Protein AF-A0A2A4F4E5-F1 (afdb_monomer_lite)

Secondary structure (DSSP, 8-state):
--HHHHHHHHHHHHHH---HHHHHHHHT--HHHHHHHHHHHHHH-HHHHHHHHS-----

Organism: NCBI:txid1912599

Structure (mmCIF, N/CA/C/O backbone):
data_AF-A0A2A4F4E5-F1
#
_entry.id   AF-A0A2A4F4E5-F1
#
loop_
_atom_site.group_PDB
_atom_site.id
_atom_site.type_symbol
_atom_site.label_atom_id
_atom_site.label_alt_id
_atom_site.label_comp_id
_atom_site.label_asym_id
_atom_site.label_entity_id
_atom_site.label_seq_id
_atom_site.pdbx_PDB_ins_code
_atom_site.Cartn_x
_atom_site.Cartn_y
_atom_site.Cartn_z
_atom_site.occupancy
_atom_site.B_iso_or_equiv
_atom_site.auth_seq_id
_atom_site.auth_comp_id
_atom_site.auth_asym_id
_atom_site.auth_atom_id
_atom_site.pdbx_PDB_model_num
ATOM 1 N N . MET A 1 1 ? -2.282 -16.782 6.383 1.00 53.38 1 MET A N 1
ATOM 2 C CA . MET A 1 1 ? -2.586 -15.403 5.943 1.00 53.38 1 MET A CA 1
ATOM 3 C C . MET A 1 1 ? -1.905 -15.182 4.606 1.00 53.38 1 MET A C 1
ATOM 5 O O . MET A 1 1 ? -0.699 -15.374 4.507 1.00 53.38 1 MET A O 1
ATOM 9 N N . HIS A 1 2 ? -2.700 -14.986 3.557 1.00 71.88 2 HIS A N 1
ATOM 10 C CA . HIS A 1 2 ? -2.317 -15.272 2.175 1.00 71.88 2 HIS A CA 1
ATOM 11 C C . HIS A 1 2 ? -1.475 -14.154 1.554 1.00 71.88 2 HIS A C 1
ATOM 13 O O . HIS A 1 2 ? -1.863 -12.991 1.568 1.00 71.88 2 HIS A O 1
ATOM 19 N N . GLU A 1 3 ? -0.381 -14.515 0.881 1.00 74.75 3 GLU A N 1
ATOM 20 C CA . GLU A 1 3 ? 0.374 -13.587 0.0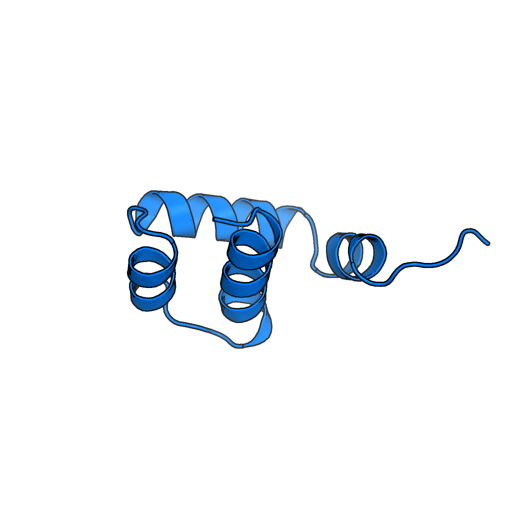26 1.00 74.75 3 GLU A CA 1
ATOM 21 C C . GLU A 1 3 ? -0.534 -12.867 -0.992 1.00 74.75 3 GLU A C 1
ATOM 23 O O . GLU A 1 3 ? -0.350 -11.687 -1.288 1.00 74.75 3 GLU A O 1
ATOM 28 N N . LEU A 1 4 ? -1.595 -13.547 -1.440 1.00 78.06 4 LEU A N 1
ATOM 29 C CA . LEU A 1 4 ? -2.641 -12.981 -2.290 1.00 78.06 4 LEU A CA 1
ATOM 30 C C . LEU A 1 4 ? -3.387 -11.806 -1.649 1.00 78.06 4 LEU A C 1
ATOM 32 O O . LEU A 1 4 ? -3.681 -10.836 -2.348 1.00 78.06 4 LEU A O 1
ATOM 36 N N . GLU A 1 5 ? -3.695 -11.896 -0.357 1.00 81.38 5 GLU A N 1
ATOM 37 C CA . GLU A 1 5 ? -4.389 -10.856 0.405 1.00 81.38 5 GLU A CA 1
ATOM 38 C C . GLU A 1 5 ? -3.495 -9.628 0.571 1.00 81.38 5 GLU A C 1
ATOM 40 O O . GLU A 1 5 ? -3.925 -8.511 0.292 1.00 81.38 5 GLU A O 1
ATOM 45 N N . ARG A 1 6 ? -2.207 -9.845 0.871 1.00 82.38 6 ARG A N 1
ATOM 46 C CA . ARG A 1 6 ? -1.212 -8.770 0.971 1.00 82.38 6 ARG A CA 1
ATOM 47 C C . ARG A 1 6 ? -1.122 -7.948 -0.307 1.00 82.38 6 ARG A C 1
ATOM 49 O O . ARG A 1 6 ? -1.166 -6.723 -0.277 1.00 82.38 6 ARG A O 1
ATOM 56 N N . VAL A 1 7 ? -1.038 -8.637 -1.436 1.00 81.69 7 VAL A N 1
ATOM 57 C CA . VAL A 1 7 ? -0.949 -7.998 -2.748 1.00 81.69 7 VAL A CA 1
ATOM 58 C C . VAL A 1 7 ? -2.272 -7.293 -3.104 1.00 81.69 7 VAL A C 1
ATOM 60 O O . VAL A 1 7 ? -2.217 -6.188 -3.623 1.00 81.69 7 VAL A O 1
ATOM 63 N N . LYS A 1 8 ? -3.451 -7.854 -2.772 1.00 82.94 8 LYS A N 1
ATOM 64 C CA . LYS A 1 8 ? -4.757 -7.187 -2.995 1.00 82.94 8 LYS A CA 1
ATOM 65 C C . LYS A 1 8 ? -4.890 -5.880 -2.212 1.00 82.94 8 LYS A C 1
ATOM 67 O O . LYS A 1 8 ? -5.418 -4.905 -2.732 1.00 82.94 8 LYS A O 1
ATOM 72 N N . VAL A 1 9 ? -4.422 -5.855 -0.963 1.00 85.62 9 VAL A N 1
ATOM 73 C CA . VAL A 1 9 ? -4.461 -4.636 -0.143 1.00 85.62 9 VAL A CA 1
ATOM 74 C C . VAL A 1 9 ? -3.546 -3.563 -0.730 1.00 85.62 9 VAL A C 1
ATOM 76 O O . VAL A 1 9 ? -3.956 -2.412 -0.816 1.00 85.62 9 VAL A O 1
ATOM 79 N N . ILE A 1 10 ? -2.342 -3.924 -1.183 1.00 83.69 10 ILE A N 1
ATOM 80 C CA . ILE A 1 10 ? -1.406 -2.967 -1.797 1.00 83.69 10 ILE A CA 1
ATOM 81 C C . ILE A 1 10 ? -1.925 -2.470 -3.152 1.00 83.69 10 ILE A C 1
ATOM 83 O O . ILE A 1 10 ? -1.828 -1.283 -3.443 1.00 83.69 10 ILE A O 1
ATOM 87 N N . GLU A 1 11 ? -2.524 -3.351 -3.951 1.00 82.06 11 GLU A N 1
ATOM 88 C CA . GLU A 1 11 ? -3.208 -3.000 -5.200 1.00 82.06 11 GLU A CA 1
ATOM 89 C C . GLU A 1 11 ? -4.332 -1.989 -4.938 1.00 82.06 11 GLU A C 1
ATOM 91 O O . GLU A 1 11 ? -4.382 -0.956 -5.591 1.00 82.06 11 GLU A O 1
ATOM 96 N N . ALA A 1 12 ? -5.143 -2.183 -3.893 1.00 84.88 12 ALA A N 1
ATOM 97 C CA . ALA A 1 12 ?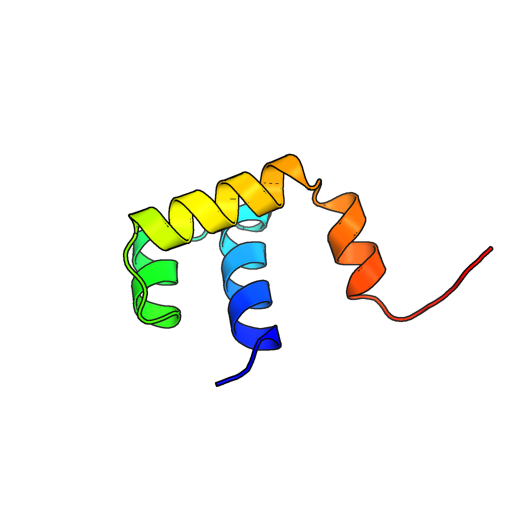 -6.163 -1.210 -3.506 1.00 84.88 12 ALA A CA 1
ATOM 98 C C . ALA A 1 12 ? -5.584 0.141 -3.036 1.00 84.88 12 ALA A C 1
ATOM 100 O O . ALA A 1 12 ? -6.200 1.182 -3.261 1.00 84.88 12 ALA A O 1
ATOM 101 N N . VAL A 1 13 ? -4.404 0.154 -2.407 1.00 85.19 13 VAL A N 1
ATOM 102 C CA . VAL A 1 13 ? -3.703 1.404 -2.052 1.00 85.19 13 VAL A CA 1
ATOM 103 C C . VAL A 1 13 ? -3.269 2.165 -3.303 1.00 85.19 13 VAL A C 1
ATOM 105 O O . VAL A 1 13 ? -3.471 3.373 -3.370 1.00 85.19 13 VAL A O 1
ATOM 108 N N . VAL A 1 14 ? -2.720 1.464 -4.297 1.00 80.56 14 VAL A N 1
ATOM 109 C CA . VAL A 1 14 ? -2.186 2.070 -5.527 1.00 80.56 14 VAL A CA 1
ATOM 110 C C . VAL A 1 14 ? -3.293 2.455 -6.515 1.00 80.56 14 VAL A C 1
ATOM 112 O O . VAL A 1 14 ? -3.258 3.549 -7.068 1.00 80.56 14 VAL A O 1
ATOM 115 N N . GLU A 1 15 ? -4.282 1.586 -6.741 1.00 78.94 15 GLU A N 1
ATOM 116 C CA . GLU A 1 15 ? -5.331 1.794 -7.753 1.00 78.94 15 GLU A CA 1
ATOM 117 C C . GLU A 1 15 ? -6.529 2.594 -7.232 1.00 78.94 15 GLU A C 1
ATOM 119 O O . GLU A 1 15 ? -7.127 3.369 -7.977 1.00 78.94 15 GLU A O 1
ATOM 124 N N . HIS A 1 16 ? -6.890 2.421 -5.957 1.00 76.00 16 HIS A N 1
ATOM 125 C CA . HIS A 1 16 ? -8.091 3.026 -5.369 1.00 76.00 16 HIS A CA 1
ATOM 126 C C . HIS A 1 16 ? -7.784 4.088 -4.305 1.00 76.00 16 HIS A C 1
ATOM 128 O O . HIS A 1 16 ? -8.707 4.605 -3.679 1.00 76.00 16 HIS A O 1
ATOM 134 N N . GLY A 1 17 ? -6.507 4.421 -4.087 1.00 77.69 17 GLY A N 1
ATOM 135 C CA . GLY A 1 17 ? -6.100 5.436 -3.112 1.00 77.69 17 GLY A CA 1
ATOM 136 C C . GLY A 1 17 ? -6.411 5.046 -1.665 1.00 77.69 17 GLY A C 1
ATOM 137 O O . GLY A 1 17 ? -6.679 5.911 -0.831 1.00 77.69 17 GLY A O 1
ATOM 138 N N . LEU A 1 18 ? -6.425 3.744 -1.356 1.00 82.56 18 LEU A N 1
ATOM 139 C CA . LEU A 1 18 ? -6.679 3.257 -0.003 1.00 82.56 18 LEU A CA 1
ATOM 140 C C . LEU A 1 18 ? -5.623 3.810 0.969 1.00 82.56 18 LEU A C 1
ATOM 142 O O . LEU A 1 18 ? -4.426 3.783 0.690 1.00 82.56 18 LEU A O 1
ATOM 146 N N . ALA A 1 19 ? -6.062 4.319 2.121 1.00 88.81 19 ALA A N 1
ATOM 147 C CA . ALA A 1 19 ? -5.163 4.958 3.076 1.00 88.81 19 ALA A CA 1
ATOM 148 C C . ALA A 1 19 ? -4.087 3.981 3.589 1.00 88.81 19 ALA A C 1
ATOM 150 O O . ALA A 1 19 ? -4.398 2.869 4.017 1.00 88.81 19 ALA A O 1
ATOM 151 N N . ILE A 1 20 ? -2.825 4.426 3.616 1.00 86.62 20 ILE A N 1
ATOM 152 C CA . ILE A 1 20 ? -1.675 3.629 4.088 1.00 86.62 20 ILE A CA 1
ATOM 153 C C . ILE A 1 20 ? -1.904 3.099 5.511 1.00 86.62 20 ILE A C 1
ATOM 155 O O . ILE A 1 20 ? -1.562 1.953 5.791 1.00 86.62 20 ILE A O 1
ATOM 159 N N . VAL A 1 21 ? -2.534 3.898 6.375 1.00 88.44 21 VAL A N 1
ATOM 160 C CA . VAL A 1 21 ? -2.893 3.519 7.753 1.00 88.44 21 VAL A CA 1
ATOM 161 C C . VAL A 1 21 ? -3.830 2.306 7.766 1.00 88.44 21 VAL A C 1
ATOM 163 O O . VAL A 1 21 ? -3.576 1.326 8.458 1.00 88.44 21 VAL A O 1
ATOM 166 N N . LEU A 1 22 ? -4.859 2.305 6.916 1.00 87.94 22 LEU A N 1
ATOM 167 C CA . LEU A 1 22 ? -5.813 1.198 6.819 1.00 87.94 22 LEU A CA 1
ATOM 168 C C . LEU A 1 22 ? -5.168 -0.072 6.239 1.00 87.94 22 LEU A C 1
ATOM 170 O O . LEU A 1 22 ? -5.502 -1.192 6.626 1.00 87.94 22 LEU A O 1
ATOM 174 N N . ALA A 1 23 ? -4.234 0.087 5.301 1.00 88.75 23 ALA A N 1
ATOM 175 C CA . ALA A 1 23 ? -3.455 -1.029 4.779 1.00 88.75 23 ALA A CA 1
ATOM 176 C C . ALA A 1 23 ? -2.495 -1.604 5.832 1.00 88.75 23 ALA A C 1
ATOM 178 O O . ALA A 1 23 ? -2.341 -2.820 5.909 1.00 88.75 23 ALA A O 1
ATOM 179 N N . ALA A 1 24 ? -1.889 -0.758 6.665 1.00 91.06 24 ALA A N 1
ATOM 180 C CA . ALA A 1 24 ? -1.035 -1.169 7.775 1.00 91.06 24 ALA A CA 1
ATOM 181 C C . ALA A 1 24 ? -1.811 -2.001 8.805 1.00 91.06 24 ALA A C 1
ATOM 183 O O . ALA A 1 24 ? -1.371 -3.096 9.155 1.00 91.06 24 ALA A O 1
ATOM 184 N N . GLU A 1 25 ? -3.009 -1.556 9.190 1.00 90.88 25 GLU A N 1
ATOM 185 C CA . GLU A 1 25 ? -3.896 -2.304 10.090 1.00 90.88 25 GLU A CA 1
ATOM 186 C C . GLU A 1 25 ? -4.291 -3.671 9.517 1.00 90.88 25 GLU A C 1
ATOM 188 O O . GLU A 1 25 ? -4.188 -4.690 10.200 1.00 90.88 25 GLU A O 1
ATOM 193 N N . ARG A 1 26 ? -4.687 -3.720 8.237 1.00 88.25 26 ARG A N 1
ATOM 194 C CA . ARG A 1 26 ? -5.095 -4.969 7.570 1.00 88.25 26 ARG A CA 1
ATOM 195 C C . ARG A 1 26 ? -3.957 -5.962 7.386 1.00 88.25 26 ARG A C 1
ATOM 197 O O . ARG A 1 26 ? -4.184 -7.166 7.440 1.00 88.25 26 ARG A O 1
ATOM 204 N N . LEU A 1 27 ? -2.752 -5.465 7.128 1.00 86.62 27 LEU A N 1
ATOM 205 C CA . LEU A 1 27 ? -1.571 -6.299 6.924 1.00 86.62 27 LEU A CA 1
ATOM 206 C C . LEU A 1 27 ? -0.827 -6.602 8.221 1.00 86.62 27 LEU A C 1
ATOM 208 O O . LEU A 1 27 ? 0.105 -7.401 8.186 1.00 86.62 27 LEU A O 1
ATOM 212 N N . GLN A 1 28 ? -1.236 -5.986 9.336 1.00 89.62 28 GLN A N 1
ATOM 213 C CA . GLN A 1 28 ? -0.527 -6.036 10.614 1.00 89.62 28 GLN A CA 1
ATOM 214 C C . GLN A 1 28 ? 0.951 -5.635 10.456 1.00 89.62 28 GLN A C 1
ATOM 216 O O . GLN A 1 28 ? 1.847 -6.250 11.031 1.00 89.62 28 GLN A O 1
ATOM 221 N N . LEU A 1 29 ? 1.200 -4.612 9.634 1.00 89.12 29 LEU A N 1
ATOM 222 C CA . LEU A 1 29 ? 2.525 -4.066 9.332 1.00 89.12 29 LEU A CA 1
ATOM 223 C C . LEU A 1 29 ? 2.618 -2.615 9.795 1.00 89.12 29 LEU A C 1
ATOM 225 O O . LEU A 1 29 ? 1.609 -1.949 10.005 1.00 89.12 29 LEU A O 1
ATOM 229 N N . CYS A 1 30 ? 3.834 -2.084 9.880 1.00 91.25 30 CYS A N 1
ATOM 230 C CA . CYS A 1 30 ? 4.017 -0.653 10.091 1.00 91.25 30 CYS A CA 1
ATOM 231 C C . CYS A 1 30 ? 3.712 0.139 8.809 1.00 91.25 30 CYS A C 1
ATOM 233 O O . CYS A 1 30 ? 4.057 -0.284 7.704 1.00 91.25 30 CYS A O 1
ATOM 235 N N . GLU A 1 31 ? 3.204 1.368 8.944 1.00 90.44 31 GLU A N 1
ATOM 236 C CA . GLU A 1 31 ? 2.972 2.279 7.806 1.00 90.44 31 GLU A CA 1
ATOM 237 C C . GLU A 1 31 ? 4.213 2.460 6.917 1.00 90.44 31 GLU A C 1
ATOM 239 O O . GLU A 1 31 ? 4.114 2.563 5.696 1.00 90.44 31 GLU A O 1
ATOM 244 N N . ARG A 1 32 ? 5.412 2.445 7.513 1.00 92.00 32 ARG A N 1
ATOM 245 C CA . ARG A 1 32 ? 6.690 2.523 6.786 1.00 92.00 32 ARG A CA 1
ATOM 246 C C . ARG A 1 32 ? 6.938 1.307 5.897 1.00 92.00 32 ARG A C 1
ATOM 248 O O . ARG A 1 32 ? 7.487 1.454 4.806 1.00 92.00 32 ARG A O 1
ATOM 255 N N . GLU A 1 33 ? 6.571 0.118 6.361 1.00 90.19 33 GLU A N 1
ATOM 256 C CA . GLU A 1 33 ? 6.697 -1.119 5.588 1.00 90.19 33 GLU A CA 1
ATOM 257 C C . GLU A 1 33 ? 5.704 -1.119 4.431 1.00 90.19 33 GLU A C 1
ATOM 259 O O . GLU A 1 33 ? 6.086 -1.412 3.298 1.00 90.19 33 GLU A O 1
ATOM 264 N N . VAL A 1 34 ? 4.471 -0.679 4.691 1.00 89.44 34 VAL A N 1
ATOM 265 C CA . VAL A 1 34 ? 3.446 -0.495 3.659 1.00 89.44 34 VAL A CA 1
ATOM 266 C C . VAL A 1 34 ? 3.884 0.549 2.634 1.00 89.44 34 VAL A C 1
ATOM 268 O O . VAL A 1 34 ? 3.832 0.280 1.442 1.00 89.44 34 VAL A O 1
ATOM 271 N N . SER A 1 35 ? 4.412 1.698 3.059 1.00 89.88 35 SER A N 1
ATOM 272 C CA . SER A 1 35 ? 4.929 2.731 2.152 1.00 89.88 35 SER A CA 1
ATOM 273 C C . SER A 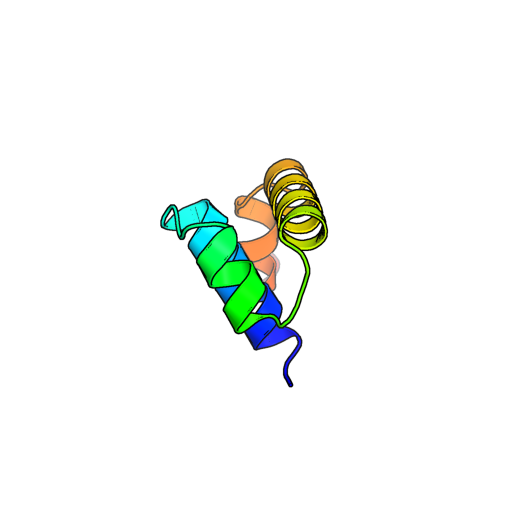1 35 ? 6.075 2.211 1.277 1.00 89.88 35 SER A C 1
ATOM 275 O O . SER A 1 35 ? 6.127 2.488 0.079 1.00 89.88 35 SER A O 1
ATOM 277 N N . ARG A 1 36 ? 6.985 1.400 1.837 1.00 89.38 36 ARG A N 1
ATOM 278 C CA . ARG A 1 36 ? 8.044 0.733 1.060 1.00 89.38 36 ARG A CA 1
ATOM 279 C C . ARG A 1 36 ? 7.481 -0.270 0.058 1.00 89.38 36 ARG A C 1
ATOM 281 O O . ARG A 1 36 ? 8.003 -0.359 -1.052 1.00 89.38 36 ARG A O 1
ATOM 288 N N . LEU A 1 37 ? 6.451 -1.022 0.443 1.00 85.75 37 LEU A N 1
ATOM 289 C CA . LEU A 1 37 ? 5.739 -1.932 -0.449 1.00 85.75 37 LEU A CA 1
ATOM 290 C C . LEU A 1 37 ? 5.095 -1.152 -1.592 1.00 85.75 37 LEU A C 1
ATOM 292 O O . LEU A 1 37 ? 5.429 -1.416 -2.736 1.00 85.75 37 LEU A O 1
ATOM 296 N N . VAL A 1 38 ? 4.295 -0.131 -1.300 1.00 84.81 38 VAL A N 1
ATOM 297 C CA . VAL A 1 38 ? 3.665 0.741 -2.302 1.00 84.81 38 VAL A CA 1
ATOM 298 C C . VAL A 1 38 ? 4.699 1.301 -3.280 1.00 84.81 38 VAL A C 1
ATOM 300 O O . VAL A 1 38 ? 4.559 1.093 -4.477 1.00 84.81 38 VAL A O 1
ATOM 303 N N . LYS A 1 39 ? 5.811 1.871 -2.799 1.00 86.25 39 LYS A N 1
ATOM 304 C CA . LYS A 1 39 ? 6.887 2.377 -3.675 1.00 86.25 39 LYS A CA 1
ATOM 305 C C . LYS A 1 39 ? 7.507 1.299 -4.563 1.00 86.25 39 LYS A C 1
ATOM 307 O O . LYS A 1 39 ? 7.813 1.555 -5.723 1.00 86.25 39 LYS A O 1
ATOM 312 N N . ARG A 1 40 ? 7.717 0.086 -4.034 1.00 83.38 40 ARG A N 1
ATOM 313 C CA . ARG A 1 40 ? 8.190 -1.053 -4.842 1.00 83.38 40 ARG A CA 1
ATOM 314 C C . ARG A 1 40 ? 7.163 -1.461 -5.897 1.00 83.38 40 ARG A C 1
ATOM 316 O O . ARG A 1 40 ? 7.564 -1.858 -6.984 1.00 83.38 40 ARG A O 1
ATOM 323 N N . TYR A 1 41 ? 5.875 -1.379 -5.575 1.00 76.75 41 TYR A N 1
ATOM 324 C CA . TYR A 1 41 ? 4.776 -1.688 -6.487 1.00 76.75 41 TYR A CA 1
ATOM 325 C C . TYR A 1 41 ? 4.622 -0.625 -7.583 1.00 76.75 41 TYR A C 1
ATOM 327 O O . TYR A 1 41 ? 4.497 -0.979 -8.75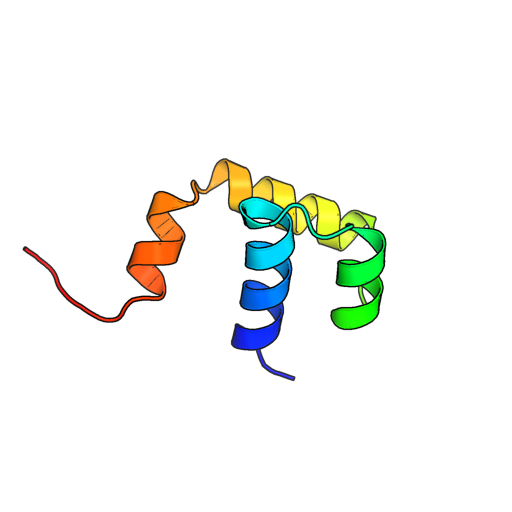1 1.00 76.75 41 TYR A O 1
ATOM 335 N N . GLU A 1 42 ? 4.726 0.659 -7.243 1.00 77.00 42 GLU A N 1
ATOM 336 C CA . GLU A 1 42 ? 4.724 1.769 -8.204 1.00 77.00 42 GLU A CA 1
ATOM 337 C C . GLU A 1 42 ? 5.932 1.701 -9.144 1.00 77.00 42 GLU A C 1
ATOM 339 O O . GLU A 1 42 ? 5.774 1.752 -10.362 1.00 77.00 42 GLU A O 1
ATOM 344 N N . ALA A 1 43 ? 7.137 1.492 -8.599 1.00 81.25 43 ALA A N 1
ATOM 345 C CA . ALA A 1 43 ? 8.357 1.327 -9.394 1.00 81.25 43 ALA A CA 1
ATOM 346 C C . ALA A 1 43 ? 8.312 0.082 -10.295 1.00 81.25 43 ALA A C 1
ATOM 348 O O . ALA A 1 43 ? 8.995 0.016 -11.315 1.00 81.25 43 ALA A O 1
ATOM 349 N N . ALA A 1 44 ? 7.516 -0.923 -9.920 1.00 73.56 44 ALA A N 1
ATOM 350 C CA . ALA A 1 44 ? 7.315 -2.116 -10.721 1.00 73.56 44 ALA A CA 1
ATOM 351 C C . ALA A 1 44 ? 6.370 -1.912 -11.915 1.00 73.56 44 ALA A C 1
ATOM 353 O O . ALA A 1 44 ? 6.422 -2.734 -12.838 1.00 73.56 44 ALA A O 1
ATOM 354 N N . GLY A 1 45 ? 5.574 -0.837 -11.900 1.00 62.38 45 GLY A N 1
ATOM 355 C CA . GLY A 1 45 ? 4.515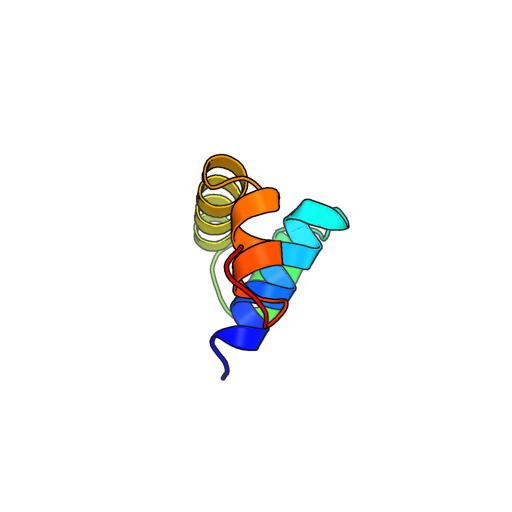 -0.538 -12.857 1.00 62.38 45 GLY A CA 1
ATOM 356 C C . GLY A 1 45 ? 3.287 -1.432 -12.660 1.00 62.38 45 GLY A C 1
ATOM 357 O O . GLY A 1 45 ? 3.387 -2.662 -12.690 1.00 62.38 45 GLY A O 1
ATOM 358 N N . SER A 1 46 ? 2.106 -0.821 -12.533 1.00 57.03 46 SER A N 1
ATOM 359 C CA . SER A 1 46 ? 0.788 -1.483 -12.452 1.00 57.03 46 SER A CA 1
ATOM 360 C C . SER A 1 46 ? 0.555 -2.493 -13.589 1.00 57.03 46 SER A C 1
ATOM 362 O O . SER A 1 46 ? -0.049 -3.549 -13.391 1.00 57.03 46 SER A O 1
ATOM 364 N N . THR A 1 47 ? 1.149 -2.245 -14.758 1.00 55.38 47 THR A N 1
ATOM 365 C CA . THR A 1 47 ? 1.092 -3.107 -15.947 1.00 55.38 47 THR A CA 1
ATOM 366 C C . THR A 1 47 ? 1.717 -4.489 -15.739 1.00 55.38 47 THR A C 1
ATOM 368 O O . THR A 1 47 ? 1.242 -5.472 -16.302 1.00 55.38 47 THR A O 1
ATOM 371 N N . ARG A 1 48 ? 2.767 -4.608 -14.916 1.00 52.91 48 ARG A N 1
ATOM 372 C CA . ARG A 1 48 ? 3.489 -5.880 -14.734 1.00 52.91 48 ARG A CA 1
ATOM 373 C C . ARG A 1 48 ? 2.798 -6.824 -13.748 1.00 52.91 48 ARG A C 1
ATOM 375 O O . ARG A 1 48 ? 3.003 -8.033 -13.813 1.00 52.91 48 ARG A O 1
ATOM 382 N N . LEU A 1 49 ? 1.964 -6.290 -12.857 1.00 53.19 49 LEU A N 1
ATOM 383 C CA . LEU A 1 49 ? 1.271 -7.070 -11.828 1.00 53.19 49 LEU A CA 1
ATOM 384 C C . LEU A 1 49 ? -0.122 -7.518 -12.273 1.00 53.19 49 LEU A C 1
ATOM 386 O O . LEU A 1 49 ? -0.488 -8.659 -12.000 1.00 53.19 49 LEU A O 1
ATOM 390 N N . LEU A 1 50 ? -0.848 -6.703 -13.047 1.00 52.03 50 LEU A N 1
ATOM 391 C CA . LEU A 1 50 ? -2.105 -7.130 -13.673 1.00 52.03 50 LEU A CA 1
ATOM 392 C C . LEU A 1 50 ? -1.893 -8.314 -14.635 1.00 52.03 50 LEU A C 1
ATOM 394 O O . LEU A 1 50 ? -2.730 -9.216 -14.657 1.00 52.03 50 LEU A O 1
ATOM 398 N N . SER A 1 51 ? -0.762 -8.363 -15.357 1.00 51.34 51 SER A N 1
ATOM 399 C CA . SER A 1 51 ? -0.379 -9.518 -16.194 1.00 51.34 51 SER A CA 1
ATOM 400 C C . SER A 1 51 ? 0.039 -10.752 -15.392 1.00 51.34 51 SER A C 1
ATOM 402 O O . SER A 1 51 ? -0.156 -11.869 -15.853 1.00 51.34 51 SER A O 1
ATOM 404 N N . ALA A 1 52 ? 0.599 -10.585 -14.190 1.00 52.28 52 ALA A N 1
ATOM 405 C CA . ALA A 1 52 ? 0.926 -11.719 -13.322 1.00 52.28 52 ALA A CA 1
ATOM 406 C C . ALA A 1 52 ? -0.309 -12.267 -12.575 1.00 52.28 52 ALA A C 1
ATOM 408 O O . ALA A 1 52 ? -0.302 -13.413 -12.129 1.00 52.28 52 ALA A O 1
ATOM 409 N N . ARG A 1 53 ? -1.365 -11.450 -12.420 1.00 54.06 53 ARG A N 1
ATOM 410 C CA . ARG A 1 53 ? -2.599 -11.791 -11.691 1.00 54.06 53 ARG A CA 1
ATOM 411 C C . ARG A 1 53 ? -3.739 -12.294 -12.563 1.00 54.06 53 ARG A C 1
ATOM 413 O O . ARG A 1 53 ? -4.488 -13.162 -12.117 1.00 54.06 53 ARG A O 1
ATOM 420 N N . ARG A 1 54 ? -3.887 -11.786 -13.787 1.00 54.47 54 ARG A N 1
ATOM 421 C CA . ARG A 1 54 ? -4.780 -12.393 -14.777 1.00 54.47 54 ARG A CA 1
ATOM 422 C C . ARG A 1 54 ? -4.032 -13.554 -15.405 1.00 54.47 54 ARG A C 1
ATOM 424 O O . ARG A 1 54 ? -3.182 -13.349 -16.256 1.00 54.47 54 ARG A O 1
ATOM 431 N N . GLY A 1 55 ? -4.311 -14.773 -14.956 1.00 46.31 55 GLY A N 1
ATOM 432 C CA . GLY A 1 55 ? -3.851 -15.947 -15.683 1.00 46.31 55 GLY A CA 1
ATOM 433 C C . GLY A 1 55 ? -4.194 -15.818 -17.173 1.00 46.31 55 GLY A C 1
ATOM 434 O O . GLY A 1 55 ? -5.364 -15.640 -17.498 1.00 46.31 55 GLY A O 1
ATOM 435 N N . GLN A 1 56 ? -3.160 -15.977 -18.011 1.00 52.50 56 GLN A N 1
ATOM 436 C CA . GLN A 1 56 ? -3.136 -16.197 -19.472 1.00 52.50 56 GLN A CA 1
ATOM 437 C C . GLN A 1 56 ? -2.881 -14.983 -20.387 1.00 52.50 56 GLN A C 1
ATOM 439 O O . GLN A 1 56 ? -3.344 -13.881 -20.105 1.00 52.50 56 GLN A O 1
ATOM 444 N N . PRO A 1 57 ? -2.326 -15.218 -21.595 1.00 48.50 57 PRO A N 1
ATOM 445 C CA . PRO A 1 57 ? -1.235 -16.128 -21.960 1.00 48.50 57 PRO A CA 1
ATOM 446 C C . PRO A 1 57 ? -0.132 -15.385 -22.743 1.00 48.50 57 PRO A C 1
AT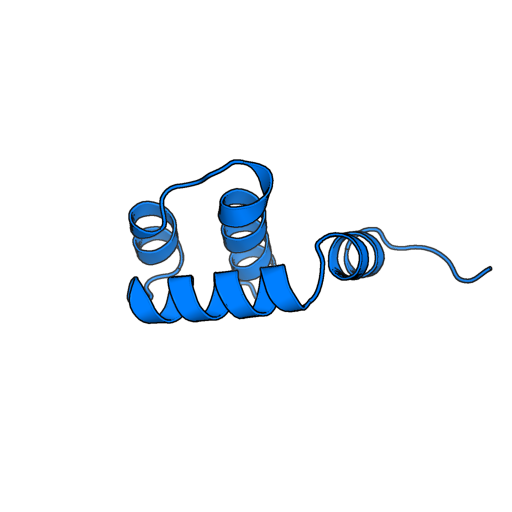OM 448 O O . PRO A 1 57 ? -0.297 -14.253 -23.193 1.00 48.50 57 PRO A O 1
ATOM 451 N N . THR A 1 58 ? 1.007 -16.050 -22.917 1.00 47.56 58 THR A N 1
ATOM 452 C CA . THR A 1 58 ? 2.010 -15.698 -23.929 1.00 47.56 58 THR A CA 1
ATOM 453 C C . THR A 1 58 ? 1.352 -15.510 -25.297 1.00 47.56 58 THR A C 1
ATOM 455 O O . THR A 1 58 ? 0.603 -16.385 -25.736 1.00 47.56 58 THR A O 1
ATOM 458 N N . THR A 1 59 ? 1.668 -14.403 -25.969 1.00 46.75 59 THR A N 1
ATOM 459 C CA . THR A 1 59 ? 1.707 -14.349 -27.437 1.00 46.75 59 THR A CA 1
ATOM 460 C C . THR A 1 59 ? 3.164 -14.227 -27.845 1.00 46.75 59 THR A C 1
ATOM 462 O O . THR A 1 59 ? 3.896 -13.519 -27.112 1.00 46.75 59 THR A O 1
#

Foldseek 3Di:
DDPVVLVVLLCCCQVVVPDLVVSCVVVVHDSVVSVVVNVVCVVVPPVVVVPVPPDDDDD

Sequence (59 aa):
MHELERVKVIEAVVEHGLAIVLAAERLQLCEREVSRLVKRYEAAGSTRLLSARRGQPTT

InterPro domains:
  IPR009057 Homedomain-like superfamily [SSF46689] (4-57)
  IPR036388 Winged helix-like DNA-binding domain superfamily [G3DSA:1.10.10.10] (2-59)
  IPR055247 Insertion element IS150 protein InsJ-like, helix-turn-helix domain [PF13518] (5-57)

Radius of gyration: 12.03 Å; chains: 1; bounding box: 16×22×38 Å

pLDDT: mean 75.73, std 15.01, range [46.31, 92.0]